Protein AF-A0A5J9WFF8-F1 (afdb_monomer)

Foldseek 3Di:
DPPPPCVPDDLQRVLQVVLVVLDDAQDFQVSSQVSSLCCQCVQFDFPPPPDPDDDGPGDRDHNNSPDGDDDDDPDDDDRRNDGDDD

Solvent-accessible surface area (backbone atoms only — not comparable to full-atom values): 5566 Å² total; per-residue (Å²): 132,80,77,60,78,64,80,78,52,52,63,69,61,50,21,46,56,52,30,62,74,68,50,62,93,70,41,20,48,46,55,45,41,51,42,22,40,48,46,28,59,38,33,72,59,68,77,79,66,87,57,93,79,88,70,79,78,87,64,83,54,82,37,88,51,85,70,76,76,79,86,86,70,99,65,93,75,57,42,79,72,43,58,55,80,135

Sequence (86 aa):
MMPDAYASVGAMTHSFIKAVECEPRGVTYGRLLTAMKSIMINSGGNCNLQGPIGMPIRKIANFSGVQEPTLSSSEMFDIYRKAFVL

Structure (mmCIF, N/CA/C/O backbone):
data_AF-A0A5J9WFF8-F1
#
_entry.id   AF-A0A5J9WFF8-F1
#
loop_
_atom_site.group_PDB
_atom_site.id
_atom_site.type_symbol
_atom_site.label_atom_id
_atom_site.label_alt_id
_atom_site.label_comp_id
_atom_site.label_asym_id
_atom_site.label_entity_id
_atom_site.label_seq_id
_atom_site.pdbx_PDB_ins_code
_atom_site.Cartn_x
_atom_site.Cartn_y
_atom_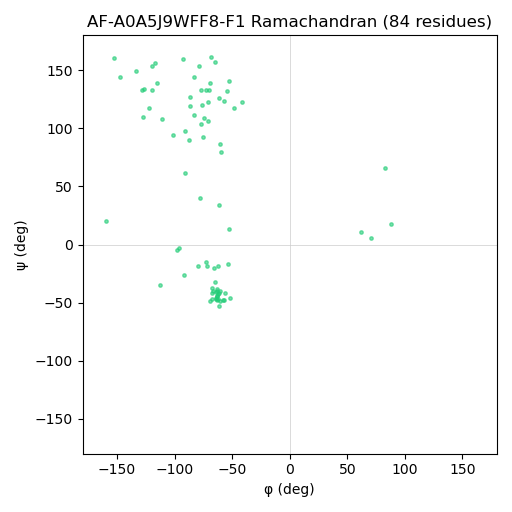site.Cartn_z
_atom_site.occupancy
_atom_site.B_iso_or_equiv
_atom_site.auth_seq_id
_atom_site.auth_comp_id
_atom_site.auth_asym_id
_atom_site.auth_atom_id
_atom_site.pdbx_PDB_model_num
ATOM 1 N N . MET A 1 1 ? 11.115 -11.573 -30.750 1.00 43.22 1 MET A N 1
ATOM 2 C CA . MET A 1 1 ? 11.217 -10.805 -29.493 1.00 43.22 1 MET A CA 1
ATOM 3 C C . MET A 1 1 ? 9.815 -10.321 -29.166 1.00 43.22 1 MET A C 1
ATOM 5 O O . MET A 1 1 ? 9.321 -9.450 -29.867 1.00 43.22 1 MET A O 1
ATOM 9 N N . MET A 1 2 ? 9.112 -10.985 -28.244 1.00 45.06 2 MET A N 1
ATOM 10 C CA . MET A 1 2 ? 7.805 -10.493 -27.791 1.00 45.06 2 MET A CA 1
ATOM 11 C C . MET A 1 2 ? 8.057 -9.229 -26.967 1.00 45.06 2 MET A C 1
ATOM 13 O O . MET A 1 2 ? 8.971 -9.265 -26.141 1.00 45.06 2 MET A O 1
ATOM 17 N N . PRO A 1 3 ? 7.330 -8.121 -27.182 1.00 49.34 3 PRO A N 1
ATOM 18 C CA . PRO A 1 3 ? 7.396 -7.011 -26.248 1.00 49.34 3 PRO A CA 1
ATOM 19 C C . PRO A 1 3 ? 6.998 -7.565 -24.881 1.00 49.34 3 PRO A C 1
ATOM 21 O O . PRO A 1 3 ? 5.941 -8.186 -24.753 1.00 49.34 3 PRO A O 1
ATOM 24 N N . ASP A 1 4 ? 7.864 -7.405 -23.879 1.00 57.97 4 ASP A N 1
ATOM 25 C CA . ASP A 1 4 ? 7.490 -7.664 -22.496 1.00 57.97 4 ASP A CA 1
ATOM 26 C C . ASP A 1 4 ? 6.169 -6.935 -22.262 1.00 57.97 4 ASP A C 1
ATOM 28 O O . ASP A 1 4 ? 6.115 -5.712 -22.381 1.00 57.97 4 ASP A O 1
ATOM 32 N N . ALA A 1 5 ? 5.091 -7.659 -21.955 1.00 52.41 5 ALA A N 1
ATOM 33 C CA . ALA A 1 5 ? 3.771 -7.063 -21.728 1.00 52.41 5 ALA A CA 1
ATOM 34 C C . ALA A 1 5 ? 3.812 -5.942 -20.662 1.00 52.41 5 ALA A C 1
ATOM 36 O O . ALA A 1 5 ? 2.929 -5.093 -20.598 1.00 52.41 5 ALA A O 1
ATOM 37 N N . TYR A 1 6 ? 4.886 -5.907 -19.866 1.00 50.75 6 TYR A N 1
ATOM 38 C CA . TYR A 1 6 ? 5.205 -4.901 -18.861 1.00 50.75 6 TYR A CA 1
ATOM 39 C C . TYR A 1 6 ? 5.815 -3.599 -19.398 1.00 50.75 6 TYR A C 1
ATOM 41 O O . TYR A 1 6 ? 5.740 -2.596 -18.698 1.00 50.75 6 TYR A O 1
ATOM 49 N N . ALA A 1 7 ? 6.364 -3.568 -20.616 1.00 52.81 7 ALA A N 1
ATOM 50 C CA . ALA A 1 7 ? 6.850 -2.338 -21.250 1.00 52.81 7 ALA A CA 1
ATOM 51 C C . ALA A 1 7 ? 5.708 -1.346 -21.551 1.00 52.81 7 ALA A C 1
ATOM 53 O O . ALA A 1 7 ? 5.948 -0.151 -21.686 1.00 52.81 7 ALA A O 1
ATOM 54 N N . SER A 1 8 ? 4.463 -1.838 -21.612 1.00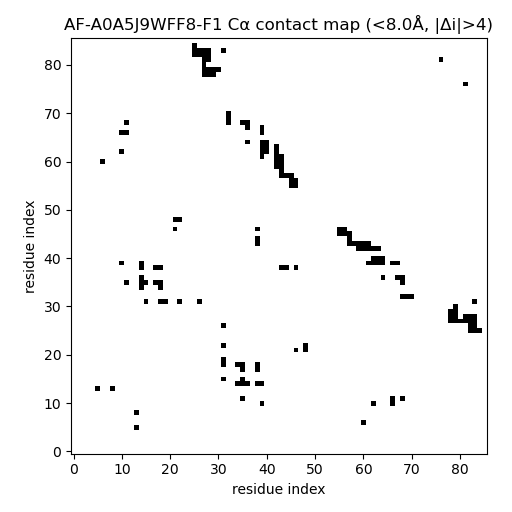 63.81 8 SER A N 1
ATOM 55 C CA . SER A 1 8 ? 3.251 -1.026 -21.776 1.00 63.81 8 SER A CA 1
ATOM 56 C C . SER A 1 8 ? 2.542 -0.693 -20.453 1.00 63.81 8 SER A C 1
ATOM 58 O O . SER A 1 8 ? 1.523 -0.001 -20.474 1.00 63.81 8 SER A O 1
ATOM 60 N N . VAL A 1 9 ? 3.014 -1.196 -19.305 1.00 74.44 9 VAL A N 1
ATOM 61 C CA . VAL A 1 9 ? 2.345 -0.991 -18.009 1.00 74.44 9 VAL A CA 1
ATOM 62 C C . VAL A 1 9 ? 2.819 0.321 -17.388 1.00 74.44 9 VAL A C 1
ATOM 64 O O . VAL A 1 9 ? 4.015 0.549 -17.224 1.00 74.44 9 VAL A O 1
ATOM 67 N N . GLY A 1 10 ? 1.873 1.186 -17.018 1.00 84.38 10 GLY A N 1
ATOM 68 C CA . GLY A 1 10 ? 2.175 2.472 -16.391 1.00 84.38 10 GLY A CA 1
ATOM 69 C C . GLY A 1 10 ? 2.832 2.340 -15.012 1.00 84.38 10 GLY A C 1
ATOM 70 O O . GLY A 1 10 ? 2.653 1.340 -14.314 1.00 84.38 10 GLY A O 1
ATOM 71 N N . ALA A 1 11 ? 3.545 3.392 -14.596 1.00 84.62 11 ALA A N 1
ATOM 72 C CA . ALA A 1 11 ? 4.309 3.442 -13.345 1.00 84.62 11 ALA A CA 1
ATOM 73 C C . ALA A 1 11 ? 3.486 3.042 -12.113 1.00 84.62 11 ALA A C 1
ATOM 75 O O . ALA A 1 11 ? 3.936 2.233 -11.306 1.00 84.62 11 ALA A O 1
ATOM 76 N N . MET A 1 12 ? 2.267 3.580 -12.006 1.00 88.81 12 MET A N 1
ATOM 77 C CA . MET A 1 12 ? 1.343 3.329 -10.896 1.00 88.81 12 MET A CA 1
ATOM 78 C C . MET A 1 12 ? 0.893 1.870 -10.825 1.00 88.81 12 MET A C 1
ATOM 80 O O . MET A 1 12 ? 0.921 1.255 -9.764 1.00 88.81 12 MET A O 1
ATOM 84 N N . THR A 1 13 ? 0.504 1.292 -11.962 1.00 90.00 13 THR A N 1
ATOM 85 C CA . THR A 1 13 ? 0.070 -0.107 -12.025 1.00 90.00 13 THR A CA 1
ATOM 86 C C . THR A 1 13 ? 1.237 -1.047 -11.747 1.00 90.00 13 THR A C 1
ATOM 88 O O . THR A 1 13 ? 1.092 -2.007 -10.995 1.00 90.00 13 THR A O 1
ATOM 91 N N . HIS A 1 14 ? 2.414 -0.753 -12.306 1.00 86.56 14 HIS A N 1
ATOM 92 C CA . HIS A 1 14 ? 3.609 -1.552 -12.072 1.00 86.56 14 HIS A CA 1
ATOM 93 C C . HIS A 1 14 ? 4.026 -1.531 -10.596 1.00 86.56 14 HIS A C 1
ATOM 95 O O . HIS A 1 14 ? 4.280 -2.589 -10.019 1.00 86.56 14 HIS A O 1
ATOM 101 N N . SER A 1 15 ? 4.082 -0.348 -9.975 1.00 87.06 15 SER A N 1
ATOM 102 C CA . SER A 1 15 ? 4.475 -0.211 -8.572 1.00 87.06 15 SER A CA 1
ATOM 103 C C . SER A 1 15 ? 3.451 -0.826 -7.624 1.00 87.06 15 SER A C 1
ATOM 105 O O . SER A 1 15 ? 3.855 -1.475 -6.664 1.00 87.06 15 SER A O 1
ATOM 107 N N . PHE A 1 16 ? 2.153 -0.710 -7.919 1.00 91.50 16 PHE A N 1
ATOM 108 C CA . PHE A 1 16 ? 1.091 -1.346 -7.140 1.00 91.50 16 PHE A CA 1
ATOM 109 C C . PHE A 1 16 ? 1.217 -2.872 -7.141 1.00 91.50 16 PHE A C 1
ATOM 111 O O . PHE A 1 16 ? 1.295 -3.473 -6.072 1.00 91.50 16 PHE A O 1
ATOM 118 N N . ILE A 1 17 ? 1.302 -3.493 -8.325 1.00 90.12 17 ILE A N 1
ATOM 119 C CA . ILE A 1 17 ? 1.433 -4.954 -8.450 1.00 90.12 17 ILE A CA 1
ATOM 120 C C . ILE A 1 17 ? 2.669 -5.430 -7.685 1.00 90.12 17 ILE A C 1
ATOM 122 O O . ILE A 1 17 ? 2.583 -6.348 -6.875 1.00 90.12 17 ILE A O 1
ATOM 126 N N . LYS A 1 18 ? 3.812 -4.765 -7.885 1.00 87.19 18 LYS A N 1
ATOM 127 C CA . LYS A 1 18 ? 5.060 -5.132 -7.211 1.00 87.19 18 LYS A CA 1
ATOM 128 C C . LYS A 1 18 ? 4.994 -4.957 -5.697 1.00 87.19 18 LYS A C 1
ATOM 130 O O . LYS A 1 18 ? 5.503 -5.814 -4.982 1.00 87.19 18 LYS A O 1
ATOM 135 N N . ALA A 1 19 ? 4.377 -3.885 -5.206 1.00 89.75 19 ALA A N 1
ATOM 136 C CA . ALA A 1 19 ? 4.229 -3.652 -3.775 1.00 89.75 19 ALA A CA 1
ATOM 137 C C . ALA A 1 19 ? 3.357 -4.737 -3.130 1.00 89.75 19 ALA A C 1
ATOM 139 O O . ALA A 1 19 ? 3.755 -5.327 -2.134 1.00 89.75 19 ALA A O 1
ATOM 140 N N . VAL A 1 20 ? 2.218 -5.070 -3.739 1.00 90.44 20 VAL A N 1
ATOM 141 C CA . VAL A 1 20 ? 1.320 -6.124 -3.246 1.00 90.44 20 VAL A CA 1
ATOM 142 C C . VAL A 1 20 ? 1.983 -7.506 -3.257 1.00 90.44 20 VAL A C 1
ATOM 144 O O . VAL A 1 20 ? 1.781 -8.278 -2.327 1.00 90.44 20 VAL A O 1
ATOM 147 N N . GLU A 1 21 ? 2.793 -7.820 -4.273 1.00 88.19 21 GLU A N 1
ATOM 148 C CA . GLU A 1 21 ? 3.546 -9.083 -4.342 1.00 88.19 21 GLU A CA 1
ATOM 149 C C . GLU A 1 21 ? 4.610 -9.215 -3.238 1.00 88.19 21 GLU A C 1
ATOM 151 O O . GLU A 1 21 ? 4.915 -10.329 -2.815 1.00 88.19 21 GLU A O 1
ATOM 156 N N . CYS A 1 22 ? 5.205 -8.101 -2.800 1.00 83.69 22 CYS A N 1
ATOM 157 C CA . CYS A 1 22 ? 6.304 -8.108 -1.831 1.00 83.69 22 CYS A CA 1
ATOM 158 C C . CYS A 1 22 ? 5.835 -7.980 -0.377 1.00 83.69 22 CYS A C 1
ATOM 160 O O . CYS A 1 22 ? 6.552 -8.395 0.533 1.00 83.69 22 CYS A O 1
ATOM 162 N N . GLU A 1 23 ? 4.677 -7.366 -0.146 1.00 83.25 23 GLU A N 1
ATOM 163 C CA . GLU A 1 23 ? 4.196 -7.055 1.196 1.00 83.25 23 GLU A CA 1
ATOM 164 C C . GLU A 1 23 ? 3.480 -8.254 1.849 1.00 83.25 23 GLU A C 1
ATOM 166 O O . GLU A 1 23 ? 2.779 -9.026 1.189 1.00 83.25 23 GLU A O 1
ATOM 171 N N . PRO A 1 24 ? 3.629 -8.434 3.172 1.00 80.50 24 PRO A N 1
ATOM 172 C CA . PRO A 1 24 ? 2.961 -9.506 3.893 1.00 80.50 24 PRO A CA 1
ATOM 173 C C . PRO A 1 24 ? 1.440 -9.295 3.950 1.00 80.50 24 PRO A C 1
ATOM 175 O O . PRO A 1 24 ? 0.921 -8.183 3.811 1.00 80.50 24 PRO A O 1
ATOM 178 N N . ARG A 1 25 ? 0.704 -10.377 4.239 1.00 81.75 25 ARG A N 1
ATOM 179 C CA . ARG A 1 25 ? -0.740 -10.297 4.517 1.00 81.75 25 ARG A CA 1
ATOM 180 C C . ARG A 1 25 ? -1.007 -9.295 5.644 1.00 81.75 25 ARG A C 1
ATOM 182 O O . ARG A 1 25 ? -0.377 -9.369 6.696 1.00 81.75 25 ARG A O 1
ATOM 189 N N . GLY A 1 26 ? -1.971 -8.400 5.429 1.00 82.75 26 GLY A N 1
ATOM 190 C CA . GLY A 1 26 ? -2.327 -7.353 6.392 1.00 82.75 26 GLY A CA 1
ATOM 191 C C . GLY A 1 26 ? -1.524 -6.056 6.255 1.00 82.75 26 GLY A C 1
ATOM 192 O O . GLY A 1 26 ? -1.520 -5.253 7.187 1.00 82.75 26 GLY A O 1
ATOM 193 N N . VAL A 1 27 ? -0.858 -5.829 5.117 1.00 92.75 27 VAL A N 1
ATOM 194 C CA . VAL A 1 27 ? -0.236 -4.536 4.798 1.00 92.75 27 VAL A CA 1
ATOM 195 C C . VAL A 1 27 ? -1.242 -3.392 4.934 1.00 92.75 27 VAL A C 1
ATOM 197 O O . VAL A 1 27 ? -2.409 -3.524 4.578 1.00 92.75 27 VAL A O 1
ATOM 200 N N . THR A 1 28 ? -0.803 -2.258 5.467 1.00 96.25 28 THR A N 1
ATOM 201 C CA . THR A 1 28 ? -1.647 -1.070 5.643 1.00 96.25 28 THR A CA 1
ATOM 202 C C . THR A 1 28 ? -1.528 -0.134 4.445 1.00 96.25 28 THR A C 1
ATOM 204 O O . THR A 1 28 ? -0.537 -0.178 3.712 1.00 96.25 28 THR A O 1
ATOM 207 N N . TYR A 1 29 ? -2.508 0.748 4.240 1.00 95.94 29 TYR A N 1
ATOM 208 C CA . TYR A 1 29 ? -2.487 1.697 3.116 1.00 95.94 29 TYR A CA 1
ATOM 209 C C . TYR A 1 29 ? -1.217 2.564 3.099 1.00 95.94 29 TYR A C 1
ATOM 211 O O . TYR A 1 29 ? -0.613 2.757 2.047 1.00 95.94 29 TYR A O 1
ATOM 219 N N . GLY A 1 30 ? -0.763 3.043 4.260 1.00 95.31 30 GLY A N 1
ATOM 220 C CA . GLY A 1 30 ? 0.455 3.851 4.366 1.00 95.31 30 GLY A CA 1
ATOM 221 C C . GLY A 1 30 ? 1.725 3.066 4.023 1.00 95.31 30 GLY A C 1
ATOM 222 O O . GLY A 1 30 ? 2.603 3.577 3.323 1.00 95.31 30 GLY A O 1
ATOM 223 N N . ARG A 1 31 ? 1.808 1.799 4.457 1.00 93.81 31 ARG A N 1
ATOM 224 C CA . ARG A 1 31 ? 2.911 0.890 4.095 1.00 93.81 31 ARG A CA 1
ATOM 225 C C . ARG A 1 31 ? 2.927 0.623 2.591 1.00 93.81 31 ARG A C 1
ATOM 227 O O . ARG A 1 31 ? 3.979 0.758 1.973 1.00 93.81 31 ARG A O 1
ATOM 234 N N . LEU A 1 32 ? 1.760 0.361 2.004 1.00 94.19 32 LEU A N 1
ATOM 235 C CA . LEU A 1 32 ? 1.607 0.115 0.574 1.00 94.19 32 LEU A CA 1
ATOM 236 C C . LEU A 1 32 ? 2.059 1.316 -0.275 1.00 94.19 32 LEU A C 1
ATOM 238 O O . LEU A 1 32 ? 2.866 1.146 -1.184 1.00 94.19 32 LEU A O 1
ATOM 242 N N . LEU A 1 33 ? 1.613 2.536 0.048 1.00 94.25 33 LEU A N 1
ATOM 243 C CA . LEU A 1 33 ? 2.037 3.755 -0.661 1.00 94.25 33 LEU A CA 1
ATOM 244 C C . LEU A 1 33 ? 3.551 3.986 -0.559 1.00 94.25 33 LEU A C 1
ATOM 246 O O . LEU A 1 33 ? 4.194 4.354 -1.543 1.00 94.25 33 LEU A O 1
ATOM 250 N N . THR A 1 34 ? 4.134 3.727 0.616 1.00 92.56 34 THR A N 1
ATOM 251 C CA . THR A 1 34 ? 5.586 3.835 0.833 1.00 92.56 34 THR A CA 1
ATOM 252 C C . THR A 1 34 ? 6.350 2.837 -0.038 1.00 92.56 34 THR A C 1
ATOM 254 O O . THR A 1 34 ? 7.333 3.207 -0.684 1.00 92.56 34 THR A O 1
ATOM 257 N N . ALA A 1 35 ? 5.881 1.588 -0.105 1.00 90.81 35 ALA A N 1
ATOM 258 C CA . ALA A 1 35 ? 6.463 0.554 -0.952 1.00 90.81 35 ALA A CA 1
ATOM 259 C C . ALA A 1 35 ? 6.365 0.926 -2.440 1.00 90.81 35 ALA A C 1
ATOM 261 O O . ALA A 1 35 ? 7.371 0.890 -3.149 1.00 90.81 35 ALA A O 1
ATOM 262 N N . MET A 1 36 ? 5.193 1.382 -2.897 1.00 91.44 36 MET A N 1
ATOM 263 C CA . MET A 1 36 ? 4.988 1.854 -4.270 1.00 91.44 36 MET A CA 1
ATOM 264 C C . MET A 1 36 ? 5.938 3.003 -4.626 1.00 91.44 36 MET A C 1
ATOM 266 O O . MET A 1 36 ? 6.607 2.950 -5.657 1.00 91.44 36 MET A O 1
ATOM 270 N N . LYS A 1 37 ? 6.057 4.012 -3.755 1.00 88.56 37 LYS A N 1
ATOM 271 C CA . LYS A 1 37 ? 6.962 5.152 -3.956 1.00 88.56 37 LYS A CA 1
ATOM 272 C C . LYS A 1 37 ? 8.420 4.698 -4.025 1.00 88.56 37 LYS A C 1
ATOM 274 O O . LYS A 1 37 ? 9.160 5.149 -4.895 1.00 88.56 37 LYS A O 1
ATOM 279 N N . SER A 1 38 ? 8.820 3.770 -3.155 1.00 86.38 38 SER A N 1
ATOM 280 C CA . SER A 1 38 ? 10.166 3.192 -3.166 1.00 86.38 38 SER A CA 1
ATOM 281 C C . SER A 1 38 ? 10.465 2.444 -4.468 1.00 86.38 38 SER A C 1
ATOM 283 O O . SER A 1 38 ? 11.542 2.634 -5.026 1.00 86.38 38 SER A O 1
ATOM 285 N N . ILE A 1 39 ? 9.512 1.663 -4.991 1.00 84.56 39 ILE A N 1
ATOM 286 C CA . ILE A 1 39 ? 9.643 0.947 -6.273 1.00 84.56 39 ILE A CA 1
ATOM 287 C C . ILE A 1 39 ? 9.805 1.922 -7.442 1.00 84.56 39 ILE A C 1
ATOM 289 O O . ILE A 1 39 ? 10.590 1.669 -8.351 1.00 84.56 39 ILE A O 1
ATOM 293 N N . MET A 1 40 ? 9.072 3.036 -7.423 1.00 81.69 40 MET A N 1
ATOM 294 C CA . MET A 1 40 ? 9.146 4.049 -8.477 1.00 81.69 40 MET A CA 1
ATOM 295 C C . MET A 1 40 ? 10.497 4.776 -8.435 1.00 81.69 40 MET A C 1
ATOM 297 O O . MET A 1 40 ? 11.192 4.838 -9.442 1.00 81.69 40 MET A O 1
ATOM 301 N N . ILE A 1 41 ? 10.934 5.248 -7.263 1.00 79.50 41 ILE A N 1
ATOM 302 C CA . ILE A 1 41 ? 12.208 5.975 -7.116 1.00 79.50 41 ILE A CA 1
ATOM 303 C C . ILE A 1 41 ? 13.411 5.058 -7.375 1.00 79.50 41 ILE A C 1
ATOM 305 O O . ILE A 1 41 ? 14.325 5.411 -8.119 1.00 79.50 41 ILE A O 1
ATOM 309 N N . ASN A 1 42 ? 13.418 3.860 -6.790 1.00 69.25 42 ASN A N 1
ATOM 310 C CA . ASN A 1 42 ? 14.518 2.910 -6.903 1.00 69.25 42 ASN A CA 1
ATOM 311 C C . ASN A 1 42 ? 14.297 1.974 -8.090 1.00 69.25 42 ASN A C 1
ATOM 313 O O . ASN A 1 42 ? 14.225 0.765 -7.896 1.00 69.25 42 ASN A O 1
ATOM 317 N N . SER A 1 43 ? 14.235 2.521 -9.306 1.00 58.00 43 SER A N 1
ATOM 318 C CA . SER A 1 43 ? 13.971 1.848 -10.598 1.00 58.00 43 SER A CA 1
ATOM 319 C C . SER A 1 43 ? 14.853 0.615 -10.967 1.00 58.00 43 SER A C 1
ATOM 321 O O . SER A 1 43 ? 14.846 0.143 -12.103 1.00 58.00 43 SER A O 1
ATOM 323 N N . GLY A 1 44 ? 15.604 0.047 -10.018 1.00 49.94 44 GLY A N 1
ATOM 324 C CA . GLY A 1 44 ? 16.282 -1.254 -10.077 1.00 49.94 44 GLY A CA 1
ATOM 325 C C . GLY A 1 44 ? 16.637 -1.843 -8.698 1.00 49.94 44 GLY A C 1
ATOM 326 O O . GLY A 1 44 ? 17.545 -2.669 -8.595 1.00 49.94 44 GLY A O 1
ATOM 327 N N . GLY A 1 45 ? 15.981 -1.398 -7.623 1.00 43.41 45 GLY A N 1
ATOM 328 C CA . GLY A 1 45 ? 16.282 -1.782 -6.249 1.00 43.41 45 GLY A CA 1
ATOM 329 C C . GLY A 1 45 ? 15.553 -3.054 -5.846 1.00 43.41 45 GLY A C 1
ATOM 330 O O . GLY A 1 45 ? 14.327 -3.091 -5.832 1.00 43.41 45 GLY A O 1
ATOM 331 N N . ASN A 1 46 ? 16.329 -4.083 -5.502 1.00 47.38 46 ASN A N 1
ATOM 332 C CA . ASN A 1 46 ? 15.861 -5.294 -4.840 1.00 47.38 46 ASN A CA 1
ATOM 333 C C . ASN A 1 46 ? 14.842 -4.911 -3.758 1.00 47.38 46 ASN A C 1
ATOM 335 O O . ASN A 1 46 ? 15.170 -4.108 -2.881 1.00 47.38 46 ASN A O 1
ATOM 339 N N . CYS A 1 47 ? 13.625 -5.448 -3.823 1.00 47.72 47 CYS A N 1
ATOM 340 C CA . CYS A 1 47 ? 12.686 -5.382 -2.715 1.00 47.72 47 CYS A CA 1
ATOM 341 C C . CYS A 1 47 ? 13.337 -6.092 -1.520 1.00 47.72 47 CYS A C 1
ATOM 343 O O . CYS A 1 47 ? 13.174 -7.287 -1.313 1.00 47.72 47 CYS A O 1
ATOM 345 N N . ASN A 1 48 ? 14.135 -5.358 -0.744 1.00 48.34 48 ASN A N 1
ATOM 346 C CA . ASN A 1 48 ? 14.771 -5.833 0.477 1.00 48.34 48 ASN A CA 1
ATOM 347 C C . ASN A 1 48 ? 13.747 -5.858 1.627 1.00 48.34 48 ASN A C 1
ATOM 349 O O . ASN A 1 48 ? 14.079 -5.514 2.759 1.00 48.34 48 ASN A O 1
ATOM 353 N N . LEU A 1 49 ? 12.501 -6.273 1.361 1.00 47.41 49 LEU A N 1
ATOM 354 C CA . LEU A 1 49 ? 11.740 -6.929 2.412 1.00 47.41 49 LEU A CA 1
ATOM 355 C C . LEU A 1 49 ? 12.413 -8.289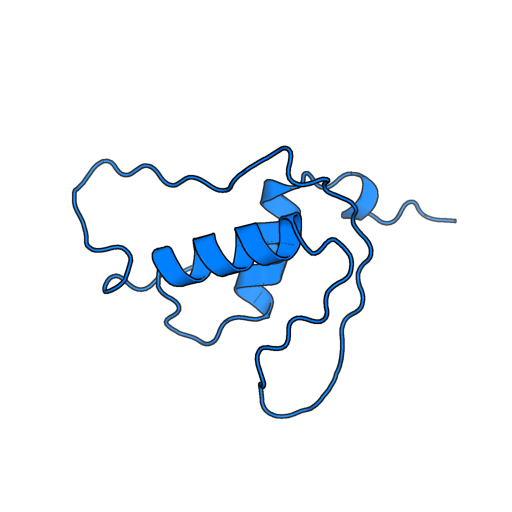 2.581 1.00 47.41 49 LEU A C 1
ATOM 357 O O . LEU A 1 49 ? 12.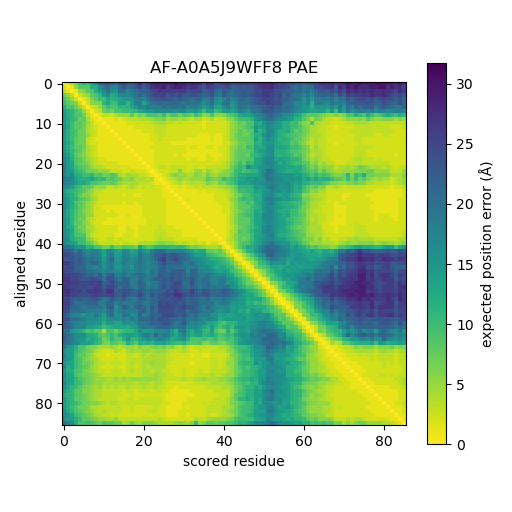313 -9.150 1.711 1.00 47.41 49 LEU A O 1
ATOM 361 N N . GLN A 1 50 ? 13.161 -8.454 3.673 1.00 43.03 50 GLN A N 1
ATOM 362 C CA . GLN A 1 50 ? 13.595 -9.760 4.165 1.00 43.03 50 GLN A CA 1
ATOM 363 C C . GLN A 1 50 ? 12.350 -10.607 4.463 1.00 43.03 50 GLN A C 1
ATOM 365 O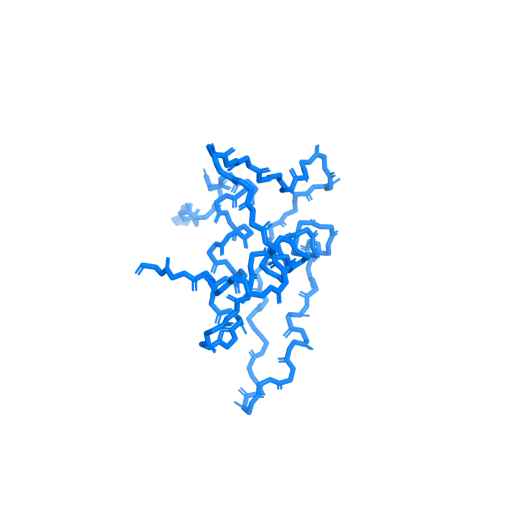 O . GLN A 1 50 ? 11.894 -10.706 5.597 1.00 43.03 50 GLN A O 1
ATOM 370 N N . GLY A 1 51 ? 11.765 -11.182 3.418 1.00 42.66 51 GLY A N 1
ATOM 371 C CA . GLY A 1 51 ? 10.924 -12.358 3.516 1.00 42.66 51 GLY A CA 1
ATOM 372 C C . GLY A 1 51 ? 11.813 -13.600 3.643 1.00 42.66 51 GLY A C 1
ATOM 373 O O . GLY A 1 51 ? 12.961 -13.591 3.180 1.00 42.66 51 GLY A O 1
ATOM 374 N N . PRO A 1 52 ? 11.318 -14.685 4.255 1.00 41.41 52 PRO A N 1
ATOM 375 C CA . PRO A 1 52 ? 12.030 -15.949 4.247 1.00 41.41 52 PRO A CA 1
ATOM 376 C C . PRO A 1 52 ? 12.170 -16.409 2.786 1.00 41.41 52 PRO A C 1
ATOM 378 O O . PRO A 1 52 ? 11.172 -16.545 2.087 1.00 41.41 52 PRO A O 1
ATOM 381 N N . ILE A 1 53 ? 13.408 -16.684 2.359 1.00 49.62 53 ILE A N 1
ATOM 382 C CA . ILE A 1 53 ? 13.796 -17.240 1.044 1.00 49.62 53 ILE A CA 1
ATOM 383 C C . ILE A 1 53 ? 13.911 -16.209 -0.112 1.00 49.62 53 ILE A C 1
ATOM 385 O O . ILE A 1 53 ? 13.220 -16.252 -1.122 1.00 49.62 53 ILE A O 1
ATOM 389 N N . GLY A 1 54 ? 14.882 -15.299 0.003 1.00 42.94 54 GLY A N 1
ATOM 390 C CA . GLY A 1 54 ? 16.105 -15.329 -0.823 1.00 42.94 54 GLY A CA 1
ATOM 391 C C . GLY A 1 54 ? 16.078 -15.203 -2.359 1.00 42.94 54 GLY A C 1
ATOM 392 O O . GLY A 1 54 ? 17.133 -15.421 -2.949 1.00 42.94 54 GLY A O 1
ATOM 393 N N . MET A 1 55 ? 14.979 -14.857 -3.039 1.00 43.19 55 MET A N 1
ATOM 394 C CA . MET A 1 55 ? 14.989 -14.699 -4.510 1.00 43.19 55 MET A CA 1
ATOM 395 C C . MET A 1 55 ? 14.811 -13.233 -4.955 1.00 43.19 55 MET A C 1
ATOM 397 O O . MET A 1 55 ? 13.705 -12.699 -4.866 1.00 43.19 55 MET A O 1
ATOM 401 N N . PRO A 1 56 ? 15.863 -12.563 -5.469 1.00 44.09 56 PRO A N 1
ATOM 402 C CA . PRO A 1 56 ? 15.757 -11.195 -5.966 1.00 44.09 56 PRO A CA 1
ATOM 403 C C . PRO A 1 56 ? 15.088 -11.171 -7.350 1.00 44.09 56 PRO A C 1
ATOM 405 O O . PRO A 1 56 ? 15.720 -11.468 -8.366 1.00 44.09 56 PRO A O 1
ATOM 408 N N . ILE A 1 57 ? 13.811 -10.782 -7.422 1.00 49.84 57 ILE A N 1
ATOM 409 C CA . ILE A 1 57 ? 13.147 -10.502 -8.704 1.00 49.84 57 ILE A CA 1
ATOM 410 C C . ILE A 1 57 ? 13.647 -9.144 -9.212 1.00 49.84 57 ILE A C 1
ATOM 412 O O . ILE A 1 57 ? 13.104 -8.091 -8.878 1.00 49.84 57 ILE A O 1
ATOM 416 N N . ARG A 1 58 ? 14.698 -9.15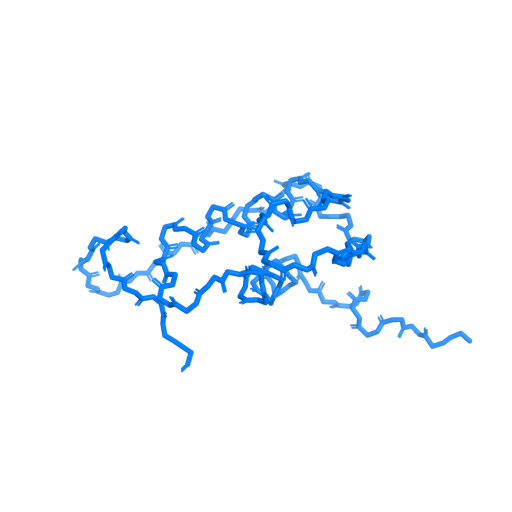2 -10.038 1.00 47.44 58 ARG A N 1
ATOM 417 C CA . ARG A 1 58 ? 15.143 -7.962 -10.776 1.00 47.44 58 ARG A CA 1
ATOM 418 C C . ARG A 1 58 ? 14.180 -7.686 -11.928 1.00 47.44 58 ARG A C 1
ATOM 420 O O . ARG A 1 58 ? 14.184 -8.408 -12.920 1.00 47.44 58 ARG A O 1
ATOM 427 N N . LYS A 1 59 ? 13.387 -6.619 -11.822 1.00 50.62 59 LYS A N 1
ATOM 428 C CA . LYS A 1 59 ? 12.596 -6.086 -12.937 1.00 50.62 59 LYS A CA 1
ATOM 429 C C . LYS A 1 59 ? 12.983 -4.631 -13.172 1.00 50.62 59 LYS A C 1
ATOM 431 O O . LYS A 1 59 ? 12.862 -3.809 -12.271 1.00 50.62 59 LYS A O 1
ATOM 436 N N . ILE A 1 60 ? 13.515 -4.352 -14.360 1.00 46.41 60 ILE A N 1
ATOM 437 C CA . ILE A 1 60 ? 14.019 -3.034 -14.754 1.00 46.41 60 ILE A CA 1
ATOM 438 C C . ILE A 1 60 ? 12.859 -2.289 -15.407 1.00 46.41 60 ILE A C 1
ATOM 440 O O . ILE A 1 60 ? 12.561 -2.502 -16.579 1.00 46.41 60 ILE A O 1
ATOM 444 N N . ALA A 1 61 ? 12.180 -1.446 -14.641 1.00 53.12 61 ALA A N 1
ATOM 445 C CA . ALA A 1 61 ? 11.233 -0.484 -15.179 1.00 53.12 61 ALA A CA 1
ATOM 446 C C . ALA A 1 61 ? 11.630 0.889 -14.634 1.00 53.12 61 ALA A C 1
ATOM 448 O O . ALA A 1 61 ? 11.548 1.125 -13.431 1.00 53.12 61 ALA A O 1
ATOM 449 N N . ASN A 1 62 ? 12.149 1.752 -15.515 1.00 55.44 62 ASN A N 1
ATOM 450 C CA . ASN A 1 62 ? 12.656 3.068 -15.139 1.00 55.44 62 ASN A CA 1
ATOM 451 C C . ASN A 1 62 ? 11.523 4.095 -15.149 1.00 55.44 62 ASN A C 1
ATOM 453 O O . ASN A 1 62 ? 11.239 4.718 -16.171 1.00 55.44 62 ASN A O 1
ATOM 457 N N . PHE A 1 63 ? 10.860 4.243 -14.007 1.00 65.25 63 PHE A N 1
ATOM 458 C CA . PHE A 1 63 ? 9.882 5.295 -13.771 1.00 65.25 63 PHE A CA 1
ATOM 459 C C . PHE A 1 63 ? 10.592 6.357 -12.947 1.00 65.25 63 PHE A C 1
ATOM 461 O O . PHE A 1 63 ? 10.660 6.221 -11.740 1.00 65.25 63 PHE A O 1
ATOM 468 N N . SER A 1 64 ? 11.159 7.377 -13.585 1.00 60.88 64 SER A N 1
ATOM 469 C CA . SER A 1 64 ? 12.114 8.362 -13.041 1.00 60.88 64 SER A CA 1
ATOM 470 C C . SER A 1 64 ? 11.636 9.249 -11.864 1.00 60.88 64 SER A C 1
ATOM 472 O O . SER A 1 64 ? 12.014 10.411 -11.766 1.00 60.88 64 SER A O 1
ATOM 474 N N . GLY A 1 65 ? 10.788 8.747 -10.963 1.00 61.62 65 GLY A N 1
ATOM 475 C CA . GLY A 1 65 ? 10.260 9.457 -9.798 1.00 61.62 65 GLY A CA 1
ATOM 476 C C . GLY A 1 65 ? 9.260 10.564 -10.134 1.00 61.62 65 GLY A C 1
ATOM 477 O O . GLY A 1 65 ? 8.836 11.282 -9.240 1.00 61.62 65 GLY A O 1
ATOM 478 N N . VAL A 1 66 ? 8.871 10.713 -11.405 1.00 69.62 66 VAL A N 1
ATOM 479 C CA . VAL A 1 66 ? 7.991 11.804 -11.874 1.00 69.62 66 VAL A CA 1
ATOM 480 C C . VAL A 1 66 ? 6.539 11.645 -11.419 1.00 69.62 66 VAL A C 1
ATOM 482 O O . VAL A 1 66 ? 5.773 12.601 -11.463 1.00 69.62 66 VAL A O 1
ATOM 485 N N . GLN A 1 67 ? 6.149 10.433 -11.022 1.00 81.56 67 GLN A N 1
ATOM 486 C CA . GLN A 1 67 ? 4.825 10.122 -10.492 1.00 81.56 67 GLN A CA 1
ATOM 487 C C . GLN A 1 67 ? 4.969 9.693 -9.032 1.00 81.56 67 GLN A C 1
ATOM 489 O O . GLN A 1 67 ? 5.876 8.934 -8.691 1.00 81.56 67 GLN A O 1
ATOM 494 N N . GLU A 1 68 ? 4.058 10.157 -8.182 1.00 86.25 68 GLU A N 1
ATOM 495 C CA . GLU A 1 68 ? 4.000 9.802 -6.767 1.00 86.25 68 GLU A CA 1
ATOM 496 C C . GLU A 1 68 ? 2.655 9.132 -6.467 1.00 86.25 68 GLU A C 1
ATOM 498 O O . GLU A 1 68 ? 1.616 9.644 -6.895 1.00 86.25 68 GLU A O 1
ATOM 503 N N . PRO A 1 69 ? 2.641 7.992 -5.753 1.00 91.00 69 PRO A N 1
ATOM 504 C CA . PRO A 1 69 ? 1.394 7.342 -5.406 1.00 91.00 69 PRO A CA 1
ATOM 505 C C . PRO A 1 69 ? 0.652 8.166 -4.356 1.00 91.00 69 PRO A C 1
ATOM 507 O O . PRO A 1 69 ? 1.159 8.427 -3.265 1.00 91.00 69 PRO A O 1
ATOM 510 N N . THR A 1 70 ? -0.574 8.549 -4.687 1.00 93.38 70 THR A N 1
ATOM 511 C CA . THR A 1 70 ? -1.486 9.251 -3.787 1.00 93.38 70 THR A CA 1
ATOM 512 C C . THR A 1 70 ? -2.718 8.397 -3.525 1.00 93.38 70 THR A C 1
ATOM 514 O O . THR A 1 70 ? -3.064 7.502 -4.298 1.00 93.38 70 THR A O 1
ATOM 517 N N . LEU A 1 71 ? -3.375 8.660 -2.399 1.00 94.19 71 LEU A N 1
ATOM 518 C CA . LEU A 1 71 ? -4.594 7.979 -1.987 1.00 94.19 71 LEU A CA 1
ATOM 519 C C . LEU A 1 71 ? -5.646 9.027 -1.649 1.00 94.19 71 LEU A C 1
ATOM 521 O O . LEU A 1 71 ? -5.372 9.976 -0.917 1.00 94.19 71 LEU A O 1
ATOM 525 N N . SER A 1 72 ? -6.852 8.826 -2.164 1.00 95.19 72 SER A N 1
ATOM 526 C CA . SER A 1 72 ? -8.042 9.577 -1.776 1.00 95.19 72 SER A CA 1
ATOM 527 C C . SER A 1 72 ? -9.082 8.617 -1.208 1.00 95.19 72 SER A C 1
ATOM 529 O O . SER A 1 72 ? -9.069 7.422 -1.507 1.00 95.19 72 SER A O 1
ATOM 531 N N . SER A 1 73 ? -9.947 9.131 -0.340 1.00 95.69 73 SER A N 1
ATOM 532 C CA . SER A 1 73 ? -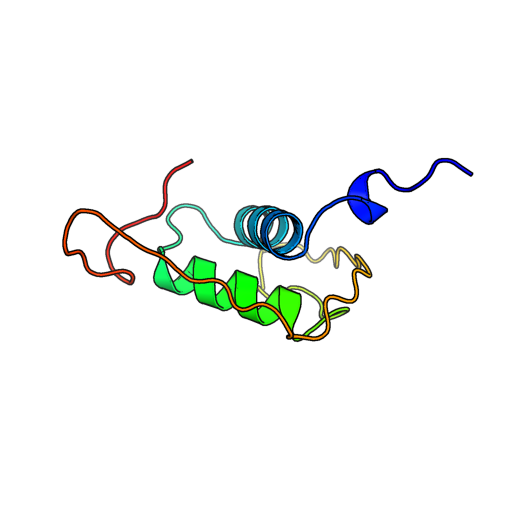10.986 8.360 0.336 1.00 95.69 73 SER A CA 1
ATOM 533 C C . SER A 1 73 ? -12.209 9.234 0.562 1.00 95.69 73 SER A C 1
ATOM 535 O O . SER A 1 73 ? -12.072 10.421 0.853 1.00 95.69 73 SER A O 1
ATOM 537 N N . SER A 1 74 ? -13.398 8.642 0.465 1.00 97.06 74 SER A N 1
ATOM 538 C CA . SER A 1 74 ? -14.664 9.286 0.831 1.00 97.06 74 SER A CA 1
ATOM 539 C C . SER A 1 74 ? -14.842 9.440 2.344 1.00 97.06 74 SER A C 1
ATOM 541 O O . SER A 1 74 ? -15.703 10.192 2.787 1.00 97.06 74 SER A O 1
ATOM 543 N N . GLU A 1 75 ? -14.041 8.727 3.137 1.00 96.38 75 GLU A N 1
ATOM 544 C CA . GLU A 1 75 ? -14.129 8.692 4.596 1.00 96.38 75 GLU A CA 1
ATOM 545 C C . GLU A 1 75 ? -12.750 8.862 5.237 1.00 96.38 75 GLU A C 1
ATOM 547 O O . GLU A 1 75 ? -11.733 8.419 4.689 1.00 96.38 75 GLU A O 1
ATOM 552 N N . MET A 1 76 ? -12.708 9.459 6.430 1.00 96.19 76 MET A N 1
ATOM 553 C CA . MET A 1 76 ? -11.481 9.522 7.221 1.00 96.19 76 MET A CA 1
ATOM 554 C C . MET A 1 76 ? -11.155 8.153 7.813 1.00 96.19 76 MET A C 1
ATOM 556 O O . MET A 1 76 ? -11.997 7.503 8.429 1.00 96.19 76 MET A O 1
ATOM 560 N N . PHE A 1 77 ? -9.901 7.737 7.678 1.00 96.94 77 PHE A N 1
ATOM 561 C CA . PHE A 1 77 ? -9.363 6.581 8.378 1.00 96.94 77 PHE A CA 1
ATOM 562 C C . PHE A 1 77 ? -7.856 6.729 8.573 1.00 96.94 77 PHE A C 1
ATOM 564 O O . PHE A 1 77 ? -7.189 7.488 7.871 1.00 96.94 77 PHE A O 1
ATOM 571 N N . ASP A 1 78 ? -7.314 5.972 9.521 1.00 96.25 78 ASP A N 1
ATOM 572 C CA . ASP A 1 78 ? -5.876 5.920 9.751 1.00 96.25 78 ASP A CA 1
ATOM 573 C C . ASP A 1 78 ? -5.218 4.932 8.778 1.00 96.25 78 ASP A C 1
ATOM 575 O O . ASP A 1 78 ? -5.409 3.712 8.865 1.00 96.25 78 ASP A O 1
ATOM 579 N N . ILE A 1 79 ? -4.424 5.472 7.851 1.00 96.44 79 ILE A N 1
ATOM 580 C CA . ILE A 1 79 ? -3.728 4.710 6.809 1.00 96.44 79 ILE A CA 1
ATOM 581 C C . ILE A 1 79 ? -2.711 3.707 7.363 1.00 96.44 79 ILE A C 1
ATOM 583 O O . ILE A 1 79 ? -2.329 2.786 6.645 1.00 96.44 79 ILE A O 1
ATOM 587 N N . TYR A 1 80 ? -2.267 3.859 8.611 1.00 95.31 80 TYR A N 1
ATOM 588 C CA . TYR A 1 80 ? -1.323 2.956 9.267 1.00 95.31 80 TYR A CA 1
ATOM 589 C C . TYR A 1 80 ? -2.005 1.923 10.164 1.00 95.31 80 TYR A C 1
ATOM 591 O O . TYR A 1 80 ? -1.326 1.038 10.678 1.00 95.31 80 TYR A O 1
ATOM 599 N N . ARG A 1 81 ? -3.330 2.003 10.337 1.00 94.88 81 ARG A N 1
ATOM 600 C CA . ARG A 1 81 ? -4.117 1.029 11.112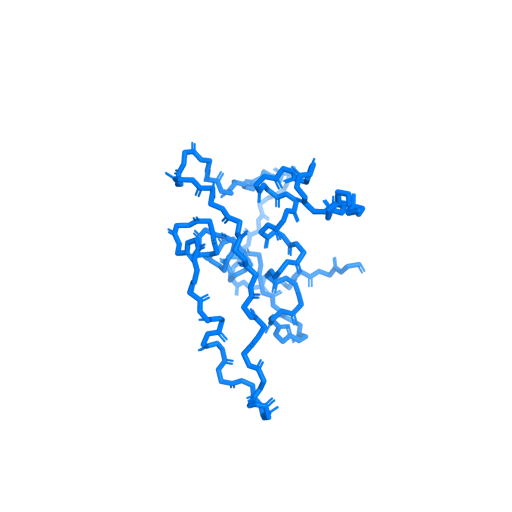 1.00 94.88 81 ARG A CA 1
ATOM 601 C C . ARG A 1 81 ? -5.063 0.217 10.239 1.00 94.88 81 ARG A C 1
ATOM 603 O O . ARG A 1 81 ? -5.280 -0.957 10.523 1.00 94.88 81 ARG A O 1
ATOM 610 N N . LYS A 1 82 ? -5.623 0.812 9.181 1.00 96.44 82 LYS A N 1
ATOM 611 C CA . LYS A 1 82 ? -6.512 0.105 8.255 1.00 96.44 82 LYS A CA 1
ATOM 612 C C . LYS A 1 82 ? -5.685 -0.790 7.332 1.00 96.44 82 LYS A C 1
ATOM 614 O O . LYS A 1 82 ? -4.824 -0.304 6.595 1.00 96.44 82 LYS A O 1
ATOM 619 N N . ALA A 1 83 ? -5.950 -2.092 7.385 1.00 95.00 83 ALA A N 1
ATOM 620 C CA . ALA A 1 83 ? -5.362 -3.049 6.459 1.00 95.00 83 ALA A CA 1
ATOM 621 C C . ALA A 1 83 ? -5.928 -2.833 5.048 1.00 95.00 83 ALA A C 1
ATOM 623 O O . ALA A 1 83 ? -7.125 -2.593 4.876 1.00 95.00 83 ALA A O 1
ATOM 624 N N . PHE A 1 84 ? -5.056 -2.923 4.053 1.00 93.88 84 PHE A N 1
ATOM 625 C CA . PHE A 1 84 ? -5.422 -3.035 2.655 1.00 93.88 84 PHE A CA 1
ATOM 626 C C . PHE A 1 84 ? -5.863 -4.476 2.373 1.00 93.88 84 PHE A C 1
ATOM 628 O O . PHE A 1 84 ? -5.198 -5.433 2.777 1.00 93.88 84 PHE A O 1
ATOM 635 N N . VAL A 1 85 ? -6.997 -4.620 1.693 1.00 91.38 85 VAL A N 1
ATOM 636 C CA . VAL A 1 85 ? -7.598 -5.908 1.330 1.00 91.38 85 VAL A CA 1
ATOM 637 C C . VAL A 1 85 ? -7.843 -5.892 -0.178 1.00 91.38 85 VAL A C 1
ATOM 639 O O . VAL A 1 85 ? -8.315 -4.879 -0.695 1.00 91.38 85 VAL A O 1
ATOM 642 N N . LEU A 1 86 ? -7.472 -6.982 -0.859 1.00 83.81 86 LEU A N 1
ATOM 643 C CA . LEU A 1 86 ? -7.678 -7.196 -2.299 1.00 83.81 86 LEU A CA 1
ATOM 644 C C . LEU A 1 86 ? -9.044 -7.813 -2.590 1.00 83.81 86 LEU A C 1
ATOM 646 O O . LEU A 1 86 ? -9.463 -8.680 -1.788 1.00 83.81 86 LEU A O 1
#

pLDDT: mean 75.17, std 19.9, range [41.41, 97.06]

Organism: NCBI:txid38414

Secondary structure (DSSP, 8-state):
-PPPGGGGS-HHHHHHHHHHHHSPTT-BHHHHHHHHHHHHHSTT-------SS-----------S--------SS---TTTSBP--

Radius of gyration: 13.86 Å; Cα contacts (8 Å, |Δi|>4): 84; chains: 1; bounding box: 31×29×41 Å

Nearest PDB structures (foldseek):
  6j0a-assembly1_P  TM=6.053E-01  e=1.380E+00  Escherichia coli K-12
  5k20-assembly1_B  TM=4.493E-01  e=2.530E+00  Homo sapiens
  5mc2-assembly1_B  TM=5.616E-01  e=5.002E+00  Homo sapiens
  8kho-assembly1_A  TM=5.32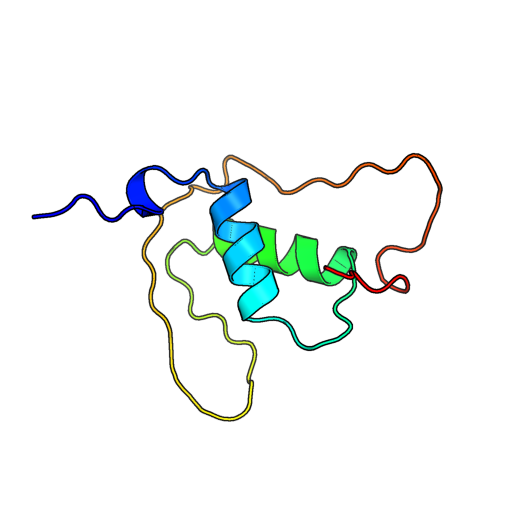1E-01  e=4.299E+00  Homo sapiens
  8eg5-assembly1_B  TM=4.927E-01  e=5.820E+00  Homo sapiens

Mean predicted aligned error: 10.21 Å